Protein AF-A0A645B1V3-F1 (afdb_monomer)

Sequence (80 aa):
MLKLGEVVATCEVTVNGQSAGVLISPPYELDITGLVKDGKNDIEVLVYSTLSNHYQTIPTPYRGEPRAGLIGPVLMSVYE

Mean predicted aligned error: 2.8 Å

Solvent-accessible surface area (backbone atoms only — not comparable to full-atom values): 4940 Å² total; per-residue (Å²): 66,45,31,42,48,42,63,38,59,30,36,37,34,29,34,70,88,39,83,64,50,74,42,73,56,85,77,44,62,44,76,46,78,93,53,64,60,88,79,87,71,54,75,47,74,53,62,50,53,70,64,42,60,60,33,72,79,48,97,59,90,72,57,66,85,65,69,66,39,79,74,31,68,72,46,76,50,86,83,136

Structure (mmCIF, N/CA/C/O backbone):
data_AF-A0A645B1V3-F1
#
_entry.id   AF-A0A645B1V3-F1
#
loop_
_atom_site.group_PDB
_atom_site.id
_atom_site.type_symbol
_atom_site.label_atom_id
_atom_site.label_alt_id
_atom_site.label_comp_id
_atom_site.label_asym_id
_atom_site.label_entity_id
_atom_site.label_seq_id
_atom_site.pdbx_PDB_ins_code
_atom_site.Cartn_x
_atom_site.Cartn_y
_atom_site.Cartn_z
_atom_site.occupancy
_atom_site.B_iso_or_equiv
_atom_site.auth_seq_id
_atom_site.auth_comp_id
_atom_site.auth_asym_id
_atom_site.auth_atom_id
_atom_site.pdbx_PDB_model_num
ATOM 1 N N . MET A 1 1 ? -4.441 -3.267 13.523 1.00 97.44 1 MET A N 1
ATOM 2 C CA . MET A 1 1 ? -3.370 -3.370 12.502 1.00 97.44 1 MET A CA 1
ATOM 3 C C . MET A 1 1 ? -3.952 -3.649 11.126 1.00 97.44 1 MET A C 1
ATOM 5 O O . MET A 1 1 ? -4.703 -4.611 10.973 1.00 97.44 1 MET A O 1
ATOM 9 N N . LEU A 1 2 ? -3.589 -2.832 10.138 1.00 98.31 2 LEU A N 1
ATOM 10 C CA . LEU A 1 2 ? -3.812 -3.081 8.714 1.00 98.31 2 LEU A CA 1
ATOM 11 C C . LEU A 1 2 ? -2.586 -3.795 8.142 1.00 98.31 2 LEU A C 1
ATOM 13 O O . LEU A 1 2 ? -1.468 -3.312 8.310 1.00 98.31 2 LEU A O 1
ATOM 17 N N . LYS A 1 3 ? -2.791 -4.927 7.470 1.00 98.44 3 LYS A N 1
ATOM 18 C CA . LYS A 1 3 ? -1.733 -5.735 6.857 1.00 98.44 3 LYS A CA 1
ATOM 19 C C . LYS A 1 3 ? -1.995 -5.825 5.363 1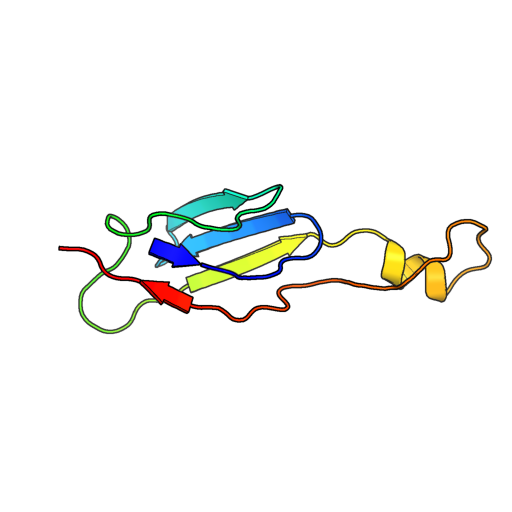.00 98.44 3 LYS A C 1
ATOM 21 O O . LYS A 1 3 ? -3.009 -6.382 4.954 1.00 98.44 3 LYS A O 1
ATOM 26 N N . LEU A 1 4 ? -1.100 -5.284 4.545 1.00 98.50 4 LEU A N 1
ATOM 27 C CA . LEU A 1 4 ? -1.280 -5.243 3.090 1.00 98.50 4 LEU A CA 1
ATOM 28 C C . LEU A 1 4 ? -0.820 -6.527 2.384 1.00 98.50 4 LEU A C 1
ATOM 30 O O . LEU A 1 4 ? -1.050 -6.678 1.188 1.00 98.50 4 LEU A O 1
ATOM 34 N N . GLY A 1 5 ? -0.180 -7.451 3.106 1.00 98.00 5 GLY A N 1
ATOM 35 C CA . GLY A 1 5 ? 0.396 -8.656 2.515 1.00 98.00 5 GLY A CA 1
ATOM 36 C C . GLY A 1 5 ? 1.568 -8.297 1.607 1.00 98.00 5 GLY A C 1
ATOM 37 O O . GLY A 1 5 ? 2.483 -7.587 2.026 1.00 98.00 5 GLY A O 1
ATOM 38 N N . GLU A 1 6 ? 1.555 -8.788 0.371 1.00 97.69 6 GLU A N 1
ATOM 39 C CA . GLU A 1 6 ? 2.574 -8.441 -0.611 1.00 97.69 6 GLU A CA 1
ATOM 40 C C . GLU A 1 6 ? 2.233 -7.140 -1.358 1.00 97.69 6 GLU A C 1
ATOM 42 O O . GLU A 1 6 ? 1.221 -7.039 -2.055 1.00 97.69 6 GLU A O 1
ATOM 47 N N . VAL A 1 7 ? 3.139 -6.165 -1.263 1.00 97.94 7 VAL A N 1
ATOM 48 C CA . VAL A 1 7 ? 3.179 -4.955 -2.093 1.00 97.94 7 VAL A CA 1
ATOM 49 C C . VAL A 1 7 ? 4.477 -4.967 -2.890 1.00 97.94 7 VAL A C 1
ATOM 51 O O . VAL A 1 7 ? 5.559 -5.203 -2.344 1.00 97.94 7 VAL A O 1
ATOM 54 N N . VAL A 1 8 ? 4.385 -4.708 -4.192 1.00 96.62 8 VAL A N 1
ATOM 55 C CA . VAL A 1 8 ? 5.562 -4.632 -5.057 1.00 96.62 8 VAL A CA 1
ATOM 56 C C . VAL A 1 8 ? 6.038 -3.184 -5.147 1.00 96.62 8 VAL A C 1
ATOM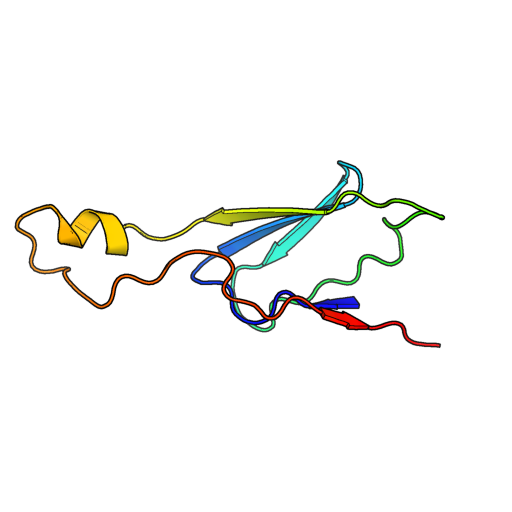 58 O O . VAL A 1 8 ? 5.370 -2.356 -5.766 1.00 96.62 8 VAL A O 1
ATOM 61 N N . ALA A 1 9 ? 7.227 -2.942 -4.583 1.00 94.50 9 ALA A N 1
ATOM 62 C CA . ALA A 1 9 ? 7.914 -1.658 -4.401 1.00 94.50 9 ALA A CA 1
ATOM 63 C C . ALA A 1 9 ? 7.467 -0.853 -3.166 1.00 94.50 9 ALA A C 1
ATOM 65 O O . ALA A 1 9 ? 7.849 -1.221 -2.062 1.00 94.50 9 ALA A O 1
ATOM 66 N N . THR A 1 10 ? 6.720 0.238 -3.329 1.00 97.75 10 THR A N 1
ATOM 67 C CA . THR A 1 10 ? 6.399 1.168 -2.230 1.00 97.75 10 THR A CA 1
ATOM 68 C C . THR A 1 10 ? 4.915 1.496 -2.238 1.00 97.75 10 THR A C 1
ATOM 70 O O . THR A 1 10 ? 4.310 1.567 -3.308 1.00 97.75 10 THR A O 1
ATOM 73 N N . CYS A 1 11 ? 4.321 1.760 -1.077 1.00 98.44 11 CYS A N 1
ATOM 74 C CA 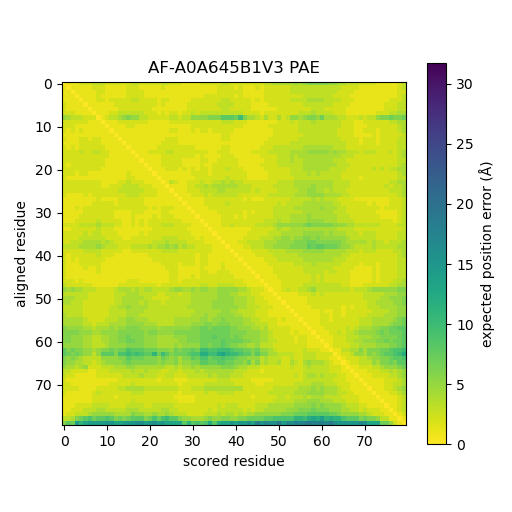. CYS A 1 11 ? 2.968 2.305 -1.006 1.00 98.44 11 CYS A CA 1
ATOM 75 C C . CYS A 1 11 ? 2.806 3.400 0.047 1.00 98.44 11 CYS A C 1
ATOM 77 O O . CYS A 1 11 ? 3.459 3.387 1.089 1.00 98.44 11 CYS A O 1
ATOM 79 N N . GLU A 1 12 ? 1.879 4.311 -0.214 1.00 98.56 12 GLU A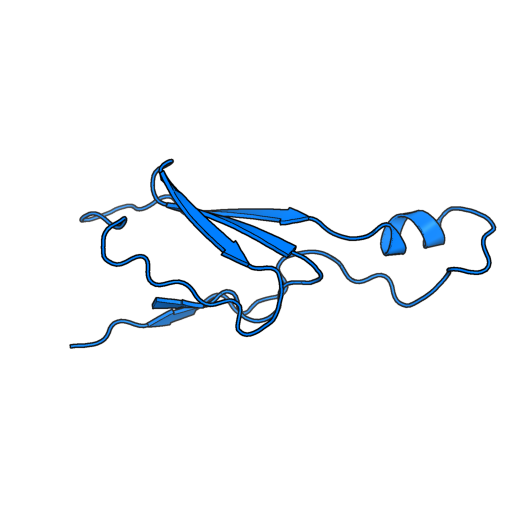 N 1
ATOM 80 C CA . GLU A 1 12 ? 1.346 5.275 0.744 1.00 98.56 12 GLU A CA 1
ATOM 81 C C . GLU A 1 12 ? -0.085 4.880 1.107 1.00 98.56 12 GLU A C 1
ATOM 83 O O . GLU A 1 12 ? -0.857 4.471 0.238 1.00 98.56 12 GLU A O 1
ATOM 88 N N . VAL A 1 13 ? -0.427 4.967 2.390 1.00 98.69 13 VAL A N 1
ATOM 89 C CA . VAL A 1 13 ? -1.744 4.584 2.905 1.00 98.69 13 VAL A CA 1
ATOM 90 C C . VAL A 1 13 ? -2.421 5.794 3.526 1.00 98.69 13 VAL A C 1
ATOM 92 O O . VAL A 1 13 ? -1.828 6.488 4.356 1.00 98.69 13 VAL A O 1
ATOM 95 N N . THR A 1 14 ? -3.689 6.009 3.182 1.00 98.75 14 THR A N 1
ATOM 96 C CA . THR A 1 14 ? -4.563 6.959 3.874 1.00 98.75 14 THR A CA 1
ATOM 97 C C . THR A 1 14 ? -5.809 6.255 4.403 1.00 98.75 14 THR A C 1
ATOM 99 O O . THR A 1 14 ? -6.307 5.294 3.815 1.00 98.75 14 THR A O 1
ATOM 102 N N . VAL A 1 15 ? -6.306 6.711 5.550 1.00 98.69 15 VAL A N 1
ATOM 103 C CA . VAL A 1 15 ? -7.525 6.213 6.193 1.00 98.69 15 VAL A CA 1
ATOM 104 C C . VAL A 1 15 ? -8.424 7.408 6.467 1.00 98.69 15 VAL A C 1
ATOM 106 O O . VAL A 1 15 ? -8.023 8.362 7.129 1.00 98.69 15 VAL A O 1
ATOM 109 N N . ASN A 1 16 ? -9.640 7.384 5.922 1.00 98.31 16 ASN A N 1
ATOM 110 C CA . ASN A 1 16 ? -10.606 8.480 6.000 1.00 98.31 16 ASN A CA 1
ATOM 111 C C . ASN A 1 16 ? -10.023 9.836 5.536 1.00 98.31 16 ASN A C 1
ATOM 113 O O . ASN A 1 16 ? -10.334 10.880 6.108 1.00 98.31 16 ASN A O 1
ATOM 117 N N . GLY A 1 17 ? -9.156 9.813 4.514 1.00 98.12 17 GLY A N 1
ATOM 118 C CA . GLY A 1 17 ? -8.470 10.995 3.975 1.00 98.12 17 GLY A CA 1
ATOM 119 C C . GLY A 1 17 ? -7.289 11.502 4.814 1.00 98.12 17 GLY A C 1
ATOM 120 O O . GLY A 1 17 ? -6.685 12.510 4.455 1.00 98.12 17 GLY A O 1
ATOM 121 N N . GLN A 1 18 ? -6.943 10.829 5.915 1.00 98.50 18 GLN A N 1
ATOM 1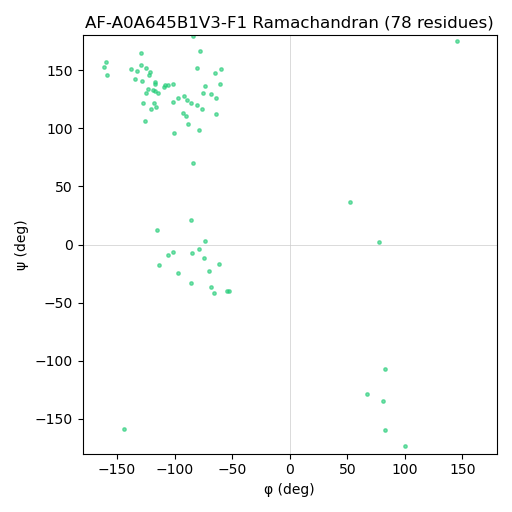22 C CA . GLN A 1 18 ? -5.785 11.154 6.751 1.00 98.50 18 GLN A CA 1
ATOM 123 C C . GLN A 1 18 ? -4.627 10.198 6.457 1.00 98.50 18 GLN A C 1
ATOM 125 O O . GLN A 1 18 ? -4.839 8.996 6.303 1.00 98.50 18 GLN A O 1
ATOM 130 N N . SER A 1 19 ? -3.398 10.715 6.380 1.00 98.31 19 SER A N 1
ATOM 131 C CA . SER A 1 19 ? -2.212 9.884 6.131 1.00 98.31 19 SER A CA 1
ATOM 132 C C . SER A 1 19 ? -1.981 8.901 7.284 1.00 98.31 19 SER A C 1
ATOM 134 O O . SER A 1 19 ? -1.894 9.309 8.441 1.00 98.31 19 SER A O 1
ATOM 136 N N . ALA A 1 20 ? -1.882 7.612 6.956 1.00 98.25 20 ALA A N 1
ATOM 137 C CA . ALA A 1 20 ? -1.538 6.540 7.888 1.00 98.25 20 ALA A CA 1
ATOM 138 C C . ALA A 1 20 ? -0.046 6.181 7.835 1.00 98.25 20 ALA A C 1
ATOM 140 O O . ALA A 1 20 ? 0.501 5.681 8.815 1.00 98.25 20 ALA A O 1
ATOM 141 N N . GLY A 1 21 ? 0.618 6.447 6.706 1.00 98.12 21 GLY A N 1
ATOM 142 C CA . GLY A 1 21 ? 2.062 6.290 6.556 1.00 98.12 21 GLY A CA 1
ATOM 143 C C . GLY A 1 21 ? 2.496 5.834 5.165 1.00 98.12 21 GLY A C 1
ATOM 144 O O . GLY A 1 21 ? 1.679 5.512 4.301 1.00 98.12 21 GLY A O 1
ATOM 145 N N . VAL A 1 22 ? 3.815 5.787 4.973 1.00 98.44 22 VAL A N 1
ATOM 146 C CA . VAL A 1 22 ? 4.477 5.276 3.766 1.00 98.44 22 VAL A CA 1
ATOM 147 C C . VAL A 1 22 ? 5.273 4.027 4.133 1.00 98.44 22 VAL A C 1
ATOM 149 O O . VAL A 1 22 ? 6.052 4.041 5.085 1.00 98.44 22 VAL A O 1
ATOM 152 N N . LEU A 1 23 ? 5.099 2.954 3.364 1.00 98.25 23 LEU A N 1
ATOM 153 C CA . LEU A 1 23 ? 5.785 1.678 3.541 1.00 98.25 23 LEU A CA 1
ATOM 154 C C . LEU A 1 23 ? 6.666 1.395 2.321 1.00 98.25 23 LEU A C 1
ATOM 156 O O . LEU A 1 23 ? 6.166 1.261 1.204 1.00 98.25 23 LEU A O 1
ATOM 160 N N . ILE A 1 24 ? 7.976 1.293 2.546 1.00 97.44 24 ILE A N 1
ATOM 161 C CA . ILE A 1 24 ? 8.991 1.106 1.490 1.00 97.44 24 ILE A CA 1
ATOM 162 C C . ILE A 1 24 ? 9.571 -0.315 1.441 1.00 97.44 24 ILE A C 1
ATOM 164 O O . ILE A 1 24 ? 10.349 -0.636 0.546 1.00 97.44 24 ILE A O 1
ATOM 168 N N . SER A 1 25 ? 9.250 -1.153 2.429 1.00 96.44 25 SER A N 1
ATOM 169 C CA . SER A 1 25 ? 9.727 -2.533 2.519 1.00 96.44 25 SER A CA 1
ATOM 170 C C . SER A 1 25 ? 8.830 -3.380 3.427 1.00 96.44 25 SER A C 1
ATOM 172 O O . SER A 1 25 ? 8.199 -2.825 4.330 1.00 96.44 25 SER A O 1
ATOM 174 N N . PRO A 1 26 ? 8.819 -4.717 3.263 1.00 96.12 26 PRO A N 1
ATOM 175 C CA . PRO A 1 26 ? 8.144 -5.621 4.187 1.00 96.12 26 PRO A CA 1
ATOM 176 C C . PRO A 1 26 ? 8.682 -5.517 5.629 1.00 96.12 26 PRO A C 1
ATOM 178 O O . PRO A 1 26 ? 9.879 -5.276 5.810 1.00 96.12 26 PRO A O 1
ATOM 181 N N . PRO A 1 27 ? 7.846 -5.791 6.648 1.00 97.19 27 PRO A N 1
ATOM 182 C CA . PRO A 1 27 ? 6.419 -6.110 6.546 1.00 97.19 27 PRO A CA 1
ATOM 183 C C . PRO A 1 27 ? 5.565 -4.871 6.221 1.00 97.19 27 PRO A C 1
ATOM 185 O O . PRO A 1 27 ? 5.743 -3.811 6.813 1.00 97.19 27 PRO A O 1
ATOM 188 N N . TYR A 1 28 ? 4.609 -5.015 5.295 1.00 98.31 28 TYR A N 1
ATOM 189 C CA . TYR A 1 28 ? 3.704 -3.928 4.904 1.00 98.31 28 TYR A CA 1
ATOM 190 C C . TYR A 1 28 ? 2.513 -3.825 5.867 1.00 98.31 28 TYR A C 1
ATOM 192 O O . TYR A 1 28 ? 1.381 -4.183 5.527 1.00 98.31 28 TYR A O 1
ATOM 200 N N . GLU A 1 29 ? 2.784 -3.385 7.093 1.00 98.19 29 GLU A N 1
ATOM 201 C CA . GLU A 1 29 ? 1.796 -3.290 8.169 1.00 98.19 29 GLU A CA 1
ATOM 202 C C . GLU A 1 29 ? 1.795 -1.899 8.812 1.00 98.19 29 GLU A C 1
ATOM 204 O O . GLU A 1 29 ? 2.849 -1.303 9.023 1.00 98.19 29 GLU A O 1
ATOM 209 N N . LEU A 1 30 ? 0.607 -1.390 9.149 1.00 97.62 30 LEU A N 1
ATOM 210 C CA . LEU A 1 30 ? 0.421 -0.108 9.835 1.00 97.62 30 LEU A CA 1
ATOM 211 C C . LEU A 1 30 ? -0.586 -0.250 10.973 1.00 97.62 30 LEU A C 1
ATOM 213 O O . LEU A 1 30 ? -1.606 -0.941 10.853 1.00 97.62 30 LEU A O 1
ATOM 217 N N . ASP A 1 31 ? -0.318 0.446 12.073 1.00 97.50 31 ASP A N 1
ATOM 218 C CA . ASP A 1 31 ? -1.342 0.693 13.075 1.00 97.50 31 ASP A CA 1
ATOM 219 C C . ASP A 1 31 ? -2.221 1.860 12.619 1.00 97.50 31 ASP A C 1
ATOM 221 O O . ASP A 1 31 ? -1.740 2.967 12.398 1.00 97.50 31 ASP A O 1
ATOM 225 N N . ILE A 1 32 ? -3.517 1.592 12.463 1.00 97.75 32 ILE A N 1
ATOM 226 C CA . ILE A 1 32 ? -4.518 2.576 12.038 1.00 97.75 32 ILE A CA 1
ATOM 227 C C . ILE A 1 32 ? -5.553 2.852 13.135 1.00 97.75 32 ILE A C 1
ATOM 229 O O . ILE A 1 32 ? -6.585 3.458 12.860 1.00 97.75 32 ILE A O 1
ATOM 233 N N . THR A 1 33 ? -5.302 2.408 14.373 1.00 96.94 33 THR A N 1
ATOM 234 C CA . THR A 1 33 ? -6.260 2.480 15.492 1.00 96.94 33 THR A CA 1
ATOM 235 C C . THR A 1 33 ? -6.768 3.903 15.732 1.00 96.94 33 THR A C 1
ATOM 237 O O . THR A 1 33 ? -7.958 4.100 15.940 1.00 96.94 33 THR A O 1
ATOM 240 N N . GLY A 1 34 ? -5.898 4.911 15.624 1.00 96.88 34 GLY A N 1
ATOM 241 C CA . GLY A 1 34 ? -6.277 6.320 15.794 1.00 96.88 34 GLY A CA 1
ATOM 242 C C . GLY A 1 34 ? -6.977 6.968 14.592 1.00 96.88 34 GLY A C 1
ATOM 243 O O . GLY A 1 34 ? -7.358 8.131 14.682 1.00 96.88 34 GLY A O 1
ATOM 244 N N . LEU A 1 35 ?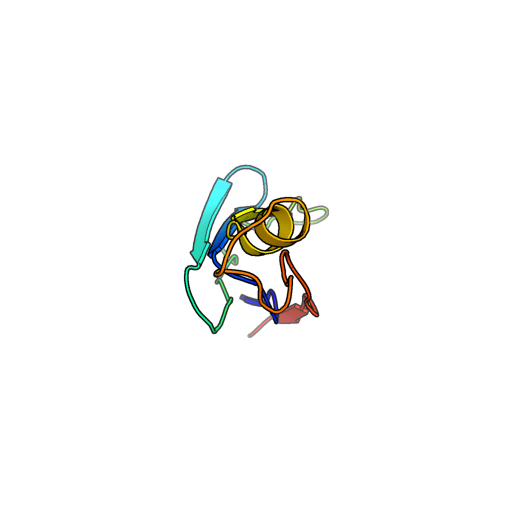 -7.115 6.259 13.467 1.00 98.00 35 LEU A N 1
ATOM 245 C CA . LEU A 1 35 ? -7.622 6.809 12.201 1.00 98.00 35 LEU A CA 1
ATOM 246 C C . LEU A 1 35 ? -8.967 6.209 11.778 1.00 98.00 35 LEU A C 1
ATOM 248 O O . LEU A 1 35 ? -9.656 6.767 10.919 1.00 98.00 35 LEU A O 1
ATOM 252 N N . VAL A 1 36 ? -9.336 5.066 12.355 1.00 97.56 36 VAL A N 1
ATOM 253 C CA . VAL A 1 36 ? -10.619 4.409 12.101 1.00 97.56 36 VAL A CA 1
ATOM 254 C C . VAL A 1 36 ? -11.746 5.055 12.909 1.00 97.56 36 VAL A C 1
ATOM 256 O O . VAL A 1 36 ? -11.533 5.612 13.983 1.00 97.56 36 VAL A O 1
ATOM 259 N N . LYS A 1 37 ? -12.966 4.973 12.383 1.00 97.75 37 LYS A N 1
ATOM 260 C CA . LYS A 1 37 ? -14.204 5.440 13.019 1.00 97.75 37 LYS A CA 1
ATOM 261 C C . LYS A 1 37 ? -15.265 4.345 13.011 1.00 97.75 37 LYS A C 1
ATOM 263 O O . LYS A 1 37 ? -15.167 3.396 12.231 1.00 97.75 37 LYS A O 1
ATOM 268 N N . ASP A 1 38 ? -16.309 4.516 13.814 1.00 96.88 38 ASP A N 1
ATOM 269 C CA . ASP A 1 38 ? -17.455 3.609 13.798 1.00 96.88 38 ASP A CA 1
ATOM 270 C C . ASP A 1 38 ? -18.144 3.594 12.425 1.00 96.88 38 ASP A C 1
ATOM 272 O O . ASP A 1 38 ? -18.359 4.627 11.781 1.00 96.88 38 ASP A O 1
ATOM 276 N N . GLY A 1 39 ? -18.513 2.394 11.977 1.00 97.12 39 GLY A N 1
ATOM 277 C CA . GLY A 1 39 ? -19.161 2.180 10.688 1.00 97.12 39 GLY A CA 1
ATOM 278 C C . GLY A 1 39 ? -18.179 2.140 9.514 1.00 97.12 39 GLY A C 1
ATOM 279 O O . GLY A 1 39 ? -17.175 1.426 9.537 1.00 97.12 39 GLY A O 1
ATOM 280 N N . LYS A 1 40 ? -18.517 2.843 8.426 1.00 97.81 40 LYS A N 1
ATOM 281 C CA . LYS A 1 40 ? -17.757 2.773 7.172 1.00 97.81 40 LYS A CA 1
ATOM 282 C C . LYS A 1 40 ? -16.445 3.553 7.283 1.00 97.81 40 LYS A C 1
ATOM 284 O O . LYS A 1 40 ? -16.453 4.737 7.615 1.00 97.81 40 LYS A O 1
ATOM 289 N N . ASN A 1 41 ? -15.351 2.903 6.897 1.00 98.06 41 ASN A N 1
ATOM 290 C CA . ASN A 1 41 ? -14.033 3.508 6.746 1.00 98.06 41 ASN A CA 1
ATOM 291 C C . ASN A 1 41 ? -13.597 3.419 5.285 1.00 98.06 41 ASN A C 1
ATOM 293 O O . ASN A 1 41 ? -13.791 2.381 4.650 1.00 98.06 41 ASN A O 1
ATOM 297 N N . ASP A 1 42 ? -13.012 4.494 4.770 1.00 98.44 42 ASP A N 1
ATOM 298 C CA . ASP A 1 42 ? -12.399 4.510 3.443 1.00 98.44 42 ASP A CA 1
ATOM 299 C C . ASP A 1 42 ? -10.881 4.388 3.619 1.00 98.44 42 ASP A C 1
ATOM 301 O O . ASP A 1 42 ? -10.275 5.177 4.343 1.00 98.44 42 ASP A O 1
ATOM 305 N N . ILE A 1 43 ? -10.278 3.370 3.005 1.00 98.31 43 ILE A N 1
ATOM 306 C CA . ILE A 1 43 ? -8.833 3.120 3.040 1.00 98.31 43 ILE A CA 1
ATOM 307 C C . ILE A 1 43 ? -8.326 3.227 1.608 1.00 98.31 43 ILE A C 1
ATOM 309 O O . ILE A 1 43 ? -8.787 2.491 0.735 1.00 98.31 43 ILE A O 1
ATOM 313 N N . GLU A 1 44 ? -7.377 4.124 1.374 1.00 98.56 44 GLU A N 1
ATOM 314 C CA . GLU A 1 44 ? -6.710 4.281 0.086 1.00 98.56 44 GLU A C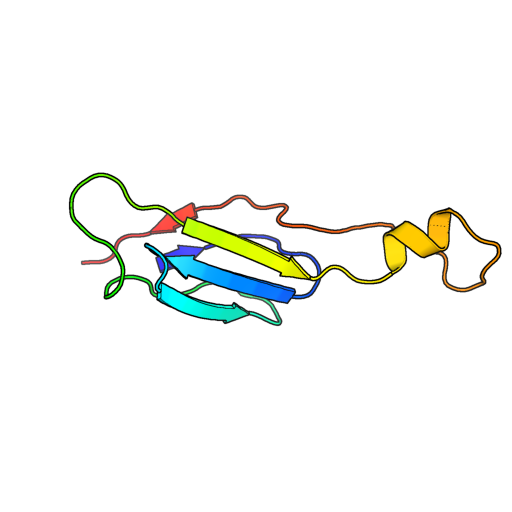A 1
ATOM 315 C C . GLU A 1 44 ? -5.268 3.796 0.201 1.00 98.56 44 GLU A C 1
ATOM 317 O O . GLU A 1 44 ? -4.570 4.101 1.169 1.00 98.56 44 GLU A O 1
ATOM 322 N N . VAL A 1 45 ? -4.824 3.028 -0.793 1.00 98.38 45 VAL A N 1
ATOM 323 C CA . VAL A 1 45 ? -3.444 2.552 -0.899 1.00 98.38 45 VAL A CA 1
ATOM 324 C C . VAL A 1 45 ? -2.916 2.952 -2.269 1.00 98.38 45 VAL A C 1
ATOM 326 O O . VAL A 1 45 ? -3.282 2.357 -3.284 1.00 98.38 45 VAL A O 1
ATOM 329 N N . LEU A 1 46 ? -2.047 3.957 -2.299 1.00 98.50 46 LEU A N 1
ATOM 330 C CA . LEU A 1 46 ? -1.370 4.395 -3.510 1.00 98.50 46 LEU A CA 1
ATOM 331 C C . LEU A 1 46 ? -0.060 3.621 -3.657 1.00 98.50 46 LEU A C 1
ATOM 333 O O . LEU A 1 46 ? 0.868 3.802 -2.871 1.00 98.50 46 LEU A O 1
ATOM 337 N N . VAL A 1 47 ? 0.014 2.738 -4.655 1.00 98.12 47 VAL A N 1
ATOM 338 C CA . VAL A 1 47 ? 1.200 1.908 -4.911 1.00 98.12 47 VAL A CA 1
ATOM 339 C C . VAL A 1 47 ? 2.072 2.535 -5.993 1.00 98.12 47 VAL A C 1
ATOM 341 O O . VAL A 1 47 ? 1.624 2.778 -7.113 1.00 98.12 47 VAL A O 1
ATOM 344 N N . TYR A 1 48 ? 3.346 2.720 -5.671 1.00 96.69 48 TYR A N 1
ATOM 345 C CA . TYR A 1 48 ? 4.376 3.227 -6.565 1.00 96.69 48 TYR A CA 1
ATOM 346 C C . TYR A 1 48 ? 5.212 2.055 -7.088 1.00 96.69 48 TYR A C 1
ATOM 348 O O . TYR A 1 48 ? 6.141 1.598 -6.424 1.00 96.69 48 TYR A O 1
ATOM 356 N N . SER A 1 49 ? 4.879 1.546 -8.276 1.00 94.25 49 SER A N 1
ATOM 357 C CA . SER A 1 49 ? 5.645 0.482 -8.937 1.00 94.25 49 SER A CA 1
ATOM 358 C C . SER A 1 49 ? 6.926 1.000 -9.603 1.00 94.25 49 SER A C 1
ATOM 360 O O . SER A 1 49 ? 7.089 2.194 -9.843 1.00 94.25 49 SER A O 1
ATOM 362 N N . THR A 1 50 ? 7.822 0.088 -9.983 1.00 92.88 50 THR A N 1
ATOM 363 C CA . THR A 1 50 ? 9.006 0.416 -10.795 1.00 92.88 50 THR A CA 1
ATOM 364 C C . THR A 1 50 ? 8.684 0.449 -12.297 1.00 92.88 50 THR A C 1
ATOM 366 O O . THR A 1 50 ? 7.569 0.147 -12.726 1.00 92.88 50 THR A O 1
ATOM 369 N N . LEU A 1 51 ? 9.688 0.753 -13.129 1.00 95.00 51 LEU A N 1
ATOM 370 C CA . LEU A 1 51 ? 9.587 0.705 -14.594 1.00 95.00 51 LEU A CA 1
ATOM 371 C C . LEU A 1 51 ? 9.560 -0.720 -15.185 1.00 95.00 51 LEU A C 1
ATOM 373 O O . LEU A 1 51 ? 9.507 -0.847 -16.408 1.00 95.00 51 LEU A O 1
ATOM 377 N N . SER A 1 52 ? 9.571 -1.785 -14.369 1.00 94.12 52 SER A N 1
ATOM 378 C CA . SER A 1 52 ? 9.667 -3.178 -14.854 1.00 94.12 52 SER A CA 1
ATOM 379 C C . SER A 1 52 ? 8.617 -3.516 -15.922 1.00 94.12 52 SER A C 1
ATOM 381 O O . SER A 1 52 ? 8.939 -4.125 -16.944 1.00 94.12 52 SER A O 1
ATOM 383 N N . ASN A 1 53 ? 7.379 -3.034 -15.749 1.00 94.38 53 ASN A N 1
ATOM 384 C CA . ASN A 1 53 ? 6.298 -3.220 -16.722 1.00 94.38 53 ASN A CA 1
ATOM 385 C C . ASN A 1 53 ? 6.582 -2.501 -18.049 1.00 94.38 53 ASN A C 1
ATOM 387 O O . ASN A 1 53 ? 6.357 -3.053 -19.123 1.00 94.38 53 ASN A O 1
ATOM 391 N N . HIS A 1 54 ? 7.102 -1.275 -17.984 1.00 95.56 54 HIS A N 1
ATOM 392 C CA . HIS A 1 54 ? 7.426 -0.488 -19.172 1.00 95.56 54 HIS A CA 1
ATOM 393 C C . HIS A 1 54 ? 8.599 -1.094 -19.953 1.00 95.56 54 HIS A C 1
ATOM 395 O O . HIS A 1 54 ? 8.579 -1.129 -21.180 1.00 95.56 54 HIS A O 1
ATOM 401 N N . TYR A 1 55 ? 9.594 -1.658 -19.267 1.00 96.56 55 TYR A N 1
ATOM 402 C CA . TYR A 1 55 ? 10.725 -2.325 -19.920 1.00 96.56 55 TYR A CA 1
ATOM 403 C C . TYR A 1 55 ? 10.323 -3.537 -20.769 1.00 96.56 55 TYR A C 1
ATOM 405 O O . TYR A 1 55 ? 11.066 -3.918 -21.674 1.00 96.56 55 TYR A O 1
ATOM 413 N N . GLN A 1 56 ? 9.121 -4.086 -20.580 1.00 96.06 56 GLN A N 1
ATOM 414 C CA . GLN A 1 56 ? 8.587 -5.137 -21.449 1.00 96.06 56 GLN A CA 1
ATOM 415 C C . GLN A 1 56 ? 8.217 -4.637 -22.852 1.00 96.06 56 GLN A C 1
ATOM 417 O O . GLN A 1 56 ? 8.189 -5.429 -23.798 1.00 96.06 56 GLN A O 1
ATOM 422 N N . THR A 1 57 ? 7.961 -3.339 -23.026 1.00 97.12 57 THR A N 1
ATOM 423 C CA . THR A 1 57 ? 7.433 -2.783 -24.282 1.00 97.12 57 THR A CA 1
ATOM 424 C C . THR A 1 57 ? 8.490 -2.107 -25.155 1.00 97.12 57 THR A C 1
ATOM 426 O O . THR A 1 57 ? 8.198 -1.767 -26.298 1.00 97.12 57 THR A O 1
ATOM 429 N N . ILE A 1 58 ? 9.729 -1.963 -24.668 1.00 97.06 58 ILE A N 1
ATOM 430 C CA . ILE A 1 58 ? 10.827 -1.286 -25.382 1.00 97.06 58 ILE A CA 1
ATOM 431 C C . ILE A 1 58 ? 12.072 -2.181 -25.526 1.00 97.06 58 ILE A C 1
ATOM 433 O O . ILE A 1 58 ? 12.296 -3.056 -24.686 1.00 97.06 58 ILE A O 1
ATOM 437 N N . PRO A 1 59 ? 12.915 -2.013 -26.561 1.00 96.56 59 PRO A N 1
ATOM 438 C CA . PRO A 1 59 ? 14.213 -2.686 -26.621 1.00 96.56 59 PRO A CA 1
ATOM 439 C C . PRO A 1 59 ? 15.119 -2.194 -25.481 1.00 96.56 59 PRO A C 1
ATOM 441 O O . PRO A 1 59 ? 15.499 -1.028 -25.443 1.00 96.56 59 PRO A O 1
ATOM 444 N N . THR A 1 60 ? 15.433 -3.063 -24.520 1.00 96.00 60 THR A N 1
ATOM 445 C CA . THR A 1 60 ? 16.246 -2.726 -23.342 1.00 96.00 60 THR A CA 1
ATOM 446 C C . THR A 1 60 ? 16.860 -3.990 -22.732 1.00 96.00 60 THR A C 1
ATOM 448 O O . THR A 1 60 ? 16.202 -5.035 -22.753 1.00 96.00 60 THR A O 1
ATOM 451 N N . PRO A 1 61 ? 18.085 -3.931 -22.170 1.00 95.56 61 PRO A N 1
ATOM 452 C CA . PRO A 1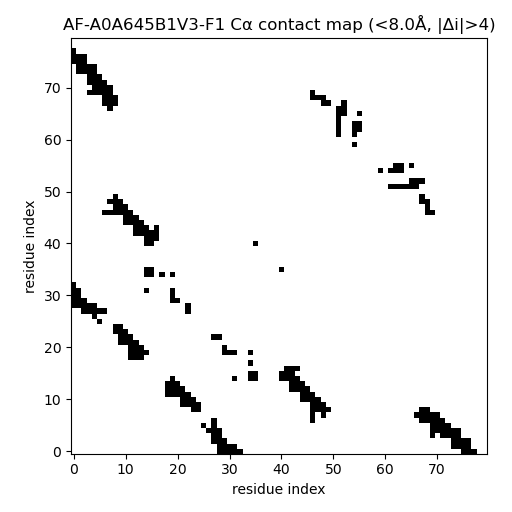 61 ? 18.664 -5.050 -21.428 1.00 95.56 61 PRO A CA 1
ATOM 453 C C . PRO A 1 61 ? 18.044 -5.233 -20.032 1.00 95.56 61 PRO A C 1
ATOM 455 O O . PRO A 1 61 ? 18.273 -6.255 -19.400 1.00 95.56 61 PRO A O 1
ATOM 458 N N . TYR A 1 62 ? 17.249 -4.273 -19.542 1.00 94.56 62 TYR A N 1
ATOM 459 C CA . TYR A 1 62 ? 16.647 -4.298 -18.199 1.00 94.56 62 TYR A CA 1
ATOM 460 C C . TYR A 1 62 ? 15.316 -5.062 -18.126 1.00 94.56 62 TYR A C 1
ATOM 462 O O . TYR A 1 62 ? 14.509 -4.833 -17.224 1.00 94.56 62 TYR A O 1
ATOM 470 N N . ARG A 1 63 ? 15.051 -5.950 -19.088 1.00 93.38 63 ARG A N 1
ATOM 471 C CA . ARG A 1 63 ? 13.875 -6.823 -19.047 1.00 93.38 63 ARG A CA 1
ATOM 472 C C . ARG A 1 63 ? 14.040 -7.838 -17.919 1.00 93.38 63 ARG A C 1
ATOM 474 O O . ARG A 1 63 ? 15.062 -8.509 -17.827 1.00 93.38 63 ARG A O 1
ATOM 481 N N . GLY A 1 64 ? 13.019 -7.948 -17.084 1.00 88.31 64 GLY A N 1
ATOM 482 C CA . GLY A 1 64 ? 12.919 -8.951 -16.027 1.00 88.31 64 GLY A CA 1
ATOM 483 C C . GLY A 1 64 ? 11.476 -9.412 -15.872 1.00 88.31 64 GLY A C 1
ATOM 484 O O . GLY A 1 64 ? 10.671 -9.224 -16.782 1.00 88.31 64 GLY A O 1
ATOM 485 N N . GLU A 1 65 ? 11.143 -9.964 -14.709 1.00 91.19 65 GLU A N 1
ATOM 486 C CA . GLU A 1 65 ? 9.772 -10.353 -14.372 1.00 91.19 65 GLU A CA 1
ATOM 487 C C . GLU A 1 65 ? 8.925 -9.107 -14.025 1.00 91.19 65 GLU A C 1
ATOM 489 O O . GLU A 1 65 ? 9.235 -8.396 -13.056 1.00 91.19 65 GLU A O 1
ATOM 494 N N . PRO A 1 66 ? 7.867 -8.788 -14.797 1.00 92.06 66 PRO A N 1
ATOM 495 C CA . PRO A 1 66 ? 7.035 -7.616 -14.555 1.00 92.06 66 PRO A CA 1
ATOM 496 C C . PRO A 1 66 ? 6.044 -7.892 -13.419 1.00 92.06 66 PRO A C 1
ATOM 498 O O . PRO A 1 66 ? 4.992 -8.498 -13.613 1.00 92.06 66 PRO A O 1
ATOM 501 N N . ARG A 1 67 ? 6.382 -7.437 -12.211 1.00 93.56 67 ARG A N 1
ATOM 502 C CA . ARG A 1 67 ? 5.485 -7.447 -11.047 1.00 93.56 67 ARG A CA 1
ATOM 503 C C . ARG A 1 67 ? 5.224 -6.014 -10.592 1.00 93.56 67 ARG A C 1
ATOM 505 O O . ARG A 1 67 ? 6.141 -5.194 -10.586 1.00 93.56 67 ARG A O 1
ATOM 512 N N . ALA A 1 68 ? 3.987 -5.713 -10.203 1.00 95.62 68 ALA A N 1
ATOM 513 C CA . ALA A 1 68 ? 3.582 -4.397 -9.716 1.00 95.62 68 ALA A CA 1
ATOM 514 C C . ALA A 1 68 ? 2.270 -4.483 -8.926 1.00 95.62 68 ALA A C 1
ATOM 516 O O . ALA A 1 68 ? 1.430 -5.332 -9.221 1.00 95.62 68 ALA A O 1
ATOM 517 N N . GLY A 1 69 ? 2.075 -3.553 -7.991 1.00 96.44 69 GLY A N 1
ATOM 518 C CA . GLY A 1 69 ? 0.795 -3.349 -7.313 1.00 96.44 69 GLY A CA 1
ATOM 519 C C . GLY A 1 69 ? 0.700 -3.968 -5.918 1.00 96.44 69 GLY A C 1
ATOM 520 O O . GLY A 1 69 ? 1.680 -4.458 -5.353 1.00 96.44 69 GLY A O 1
ATOM 521 N N . LEU A 1 70 ? -0.513 -3.900 -5.371 1.00 97.88 70 LEU A N 1
ATOM 522 C CA . LEU A 1 70 ? -0.932 -4.541 -4.128 1.00 97.88 70 LEU A CA 1
ATOM 523 C C . LEU A 1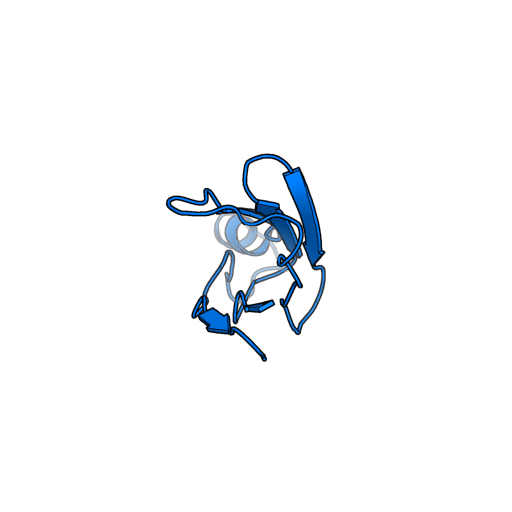 70 ? -1.434 -5.950 -4.460 1.00 97.88 70 LEU A C 1
ATOM 525 O O . LEU A 1 70 ? -2.527 -6.107 -5.000 1.00 97.88 70 LEU A O 1
ATOM 529 N N . ILE A 1 71 ? -0.616 -6.961 -4.177 1.00 97.69 71 ILE A N 1
ATOM 530 C CA . ILE A 1 71 ? -0.909 -8.370 -4.478 1.00 97.69 71 ILE A CA 1
ATOM 531 C C . ILE A 1 71 ? -1.729 -9.002 -3.347 1.00 97.69 71 ILE A C 1
ATOM 533 O O . ILE A 1 71 ? -2.604 -9.831 -3.598 1.00 97.69 71 ILE A O 1
ATOM 537 N N . GLY A 1 72 ? -1.496 -8.573 -2.105 1.00 97.56 72 GLY A N 1
ATOM 538 C CA . GLY A 1 72 ? -2.242 -9.047 -0.945 1.00 97.56 72 GLY A CA 1
ATOM 539 C C . GLY A 1 72 ? -1.726 -10.382 -0.385 1.00 97.56 72 GLY A C 1
ATOM 540 O O . GLY A 1 72 ? -0.564 -10.734 -0.599 1.00 97.56 72 GLY A O 1
ATOM 541 N N . PRO A 1 73 ? -2.557 -11.116 0.378 1.00 98.19 73 PRO A N 1
ATOM 542 C CA . PRO A 1 73 ? -3.898 -10.722 0.809 1.00 98.19 73 PRO A CA 1
ATOM 543 C C . PRO A 1 73 ? -3.864 -9.501 1.737 1.00 98.19 73 PRO A C 1
ATOM 545 O O . PRO A 1 73 ? -2.938 -9.339 2.529 1.00 98.19 73 PRO A O 1
ATOM 548 N N . VAL A 1 74 ? -4.902 -8.664 1.661 1.00 98.06 74 VAL A N 1
ATOM 549 C CA . VAL A 1 74 ? -5.103 -7.561 2.609 1.00 98.06 74 VAL A CA 1
ATOM 550 C C . VAL A 1 74 ? -5.914 -8.077 3.786 1.00 98.06 74 VAL A C 1
ATOM 552 O O . VAL A 1 74 ? -7.006 -8.614 3.606 1.00 98.06 74 VAL A O 1
ATOM 555 N N . LEU A 1 75 ? -5.375 -7.923 4.989 1.00 98.12 75 LEU A N 1
ATOM 556 C CA . LEU A 1 75 ? -5.961 -8.422 6.224 1.00 98.12 75 LEU A CA 1
ATOM 557 C C . LEU A 1 75 ? -6.023 -7.313 7.270 1.00 98.12 75 LEU A C 1
ATOM 559 O O . LEU A 1 75 ? -5.218 -6.382 7.289 1.00 98.12 75 LEU A O 1
ATOM 563 N N . MET A 1 76 ? -6.970 -7.457 8.188 1.00 96.31 76 MET A N 1
ATOM 564 C CA . MET A 1 76 ? -7.095 -6.604 9.358 1.00 96.31 76 MET A CA 1
ATOM 565 C C . MET A 1 76 ? -7.058 -7.478 10.605 1.00 96.31 76 MET A C 1
ATOM 567 O O . MET A 1 76 ? -7.711 -8.519 10.665 1.00 96.31 76 MET A O 1
ATOM 571 N N . SER A 1 77 ? -6.277 -7.058 11.594 1.00 96.44 77 SER A N 1
ATOM 572 C CA . SER A 1 77 ? -6.190 -7.720 12.895 1.00 96.44 77 SER A CA 1
ATOM 573 C C . SER A 1 77 ? -6.498 -6.715 13.995 1.00 96.44 77 SER A C 1
ATOM 575 O O . SER A 1 77 ? -5.941 -5.611 14.009 1.00 96.44 77 SER A O 1
ATOM 577 N N . VAL A 1 78 ? -7.393 -7.114 14.894 1.00 95.12 78 VAL A N 1
ATOM 578 C CA . VAL A 1 78 ? -7.770 -6.375 16.100 1.00 95.12 78 VAL A CA 1
ATOM 579 C C . VAL A 1 78 ? -7.133 -7.093 17.284 1.00 95.12 78 VAL A C 1
ATOM 581 O O . VAL A 1 78 ? -7.112 -8.323 17.313 1.00 95.12 78 VAL A O 1
ATOM 584 N N . TYR A 1 79 ? -6.581 -6.321 18.210 1.00 88.88 79 TYR A N 1
ATOM 585 C CA . TYR A 1 79 ? -5.953 -6.812 19.431 1.00 88.88 79 TYR A CA 1
ATOM 586 C C . TYR A 1 79 ? -6.684 -6.182 20.619 1.00 88.88 79 TYR A C 1
ATOM 588 O O . TYR A 1 79 ? -7.214 -5.077 20.479 1.00 88.88 79 TYR A O 1
ATOM 596 N N . GLU A 1 80 ? -6.746 -6.913 21.730 1.00 75.44 80 GLU A N 1
ATOM 597 C CA . GLU A 1 80 ? -7.288 -6.440 23.012 1.00 75.44 80 GLU A CA 1
ATOM 598 C C . GLU A 1 80 ? -6.266 -5.608 23.793 1.00 75.44 80 GLU A C 1
ATOM 600 O O . GLU A 1 80 ? -5.049 -5.890 23.664 1.00 75.44 80 GLU A O 1
#

Nearest PDB structures (foldseek):
  6q2f-assembly1_A  TM=8.246E-01  e=5.873E-04  Novosphingobium sp. PP1Y
  5mwk-assembly1_A  TM=7.774E-01  e=9.224E-04  Bacteroides thetaiotaomicron
  5mqn-assembly1_A  TM=7.775E-01  e=1.358E-03  Bacteroides thetaiotaomicron
  4e8c-assembly1_B  TM=5.995E-01  e=5.471E-01  Streptococcus pneumoniae TIGR4
  8h25-assembly1_C  TM=5.007E-01  e=5.471E-01  Lacticaseibacillus casei

Organism: NCBI:txid1076179

pLDDT: mean 96.51, std 3.17, range [75.44, 98.75]

Secondary structure (DSSP, 8-state):
-EE--EEESEEEEEETTEEEEEE-SSS-EE--TTT--SS---EEEEEE--THHHHTTS--TT------EEEE--EE----

Foldseek 3Di:
DKFLADAAAKKWKDKQNHTQDIDGDPRPDTDCVVRDDPDDMDMDIGHDHDCQVVPVVDPDPSHDDDDHGRPDDIDDDDDD

InterPro domains:
  IPR008979 Galactose-binding-like domain superfamily [SSF49785] (2-78)
  IPR053161 Ulvan-degrading glycoside hydrolase [PTHR36848] (1-56)

Radius of gyration: 15.34 Å; Cα contacts (8 Å, |Δi|>4): 150; chains: 1; bounding box: 38×22×50 Å